Protein AF-A0A920RSK0-F1 (afdb_monomer)

Nearest PDB structures (foldseek):
  2yn3-assembly2_B  TM=6.384E-01  e=1.826E-01  Salmonella enterica subsp. enterica serovar Typhimurium str. LT2
  2yn3-assembly1_C  TM=6.371E-01  e=2.571E-01  Salmonella enterica subsp. enterica serovar Typhimurium str. LT2
  2yn3-assembly1_A  TM=6.378E-01  e=2.882E-01  Salmonella enterica subsp. enterica serovar Typhimurium str. LT2
  2yn3-assembly3_D  TM=6.518E-01  e=4.058E-01  Salmonella enterica subsp. enterica serovar Typhimurium str. LT2
  7wc2-assembly1_E  TM=3.230E-01  e=3.542E+00  Getah virus

Radius of gyration: 28.24 Å; Cα contacts (8 Å, |Δi|>4): 144; chains: 1; bounding box: 63×46×81 Å

Mean predicted aligned error: 19.12 Å

Secondary structure (DSSP, 8-state):
------------SSBPPPEE--TT-EEEEEPTTS--EEEE--TT-EE---B--SSEEEEEEETTEEEEEEEE-SS-TTT------S----S-TT--S------------SHHHHHHHHHHHHHHHHHHHHHHHTTS--

Solvent-accessible surface area (backbone atoms only — not comparable to full-atom values): 8913 Å² total; per-residue (Å²): 135,85,82,82,78,81,80,80,71,82,62,95,68,55,37,48,69,67,41,82,54,65,55,67,38,66,34,40,35,40,38,65,97,50,77,67,45,79,49,68,20,44,88,85,4,48,42,60,82,47,75,40,90,55,69,43,62,35,39,34,20,44,98,84,44,80,77,47,78,46,80,40,62,92,62,58,67,81,83,65,66,71,71,81,64,96,66,87,71,75,92,55,96,66,90,71,77,72,95,64,91,61,82,71,93,69,71,82,71,62,58,65,59,52,52,50,53,54,50,51,52,52,52,53,54,50,51,52,52,57,56,53,61,69,67,75,80,124

pLDDT: mean 70.21, std 19.92, range [33.91, 97.56]

Foldseek 3Di:
DDDPPPDFDFDPDFWFGKDADDAQAKKWKDAVPDDIDIDGHHRRRIDTDHGHPDFAKIFIDGPNHTPDIDGDHPDIVVVVPPPDPVDPPPPDPPVDDDPPPPPPPPDPDCVVVVVVVVVVVVVVVVVVVVVVVVVPPD

Structure (mmCIF, N/CA/C/O backbone):
data_AF-A0A920RSK0-F1
#
_entry.id   AF-A0A920RSK0-F1
#
loop_
_atom_site.group_PDB
_atom_site.id
_atom_site.type_symbol
_atom_site.label_atom_id
_atom_site.label_alt_id
_atom_site.label_comp_id
_atom_site.label_asym_id
_atom_site.label_entity_id
_at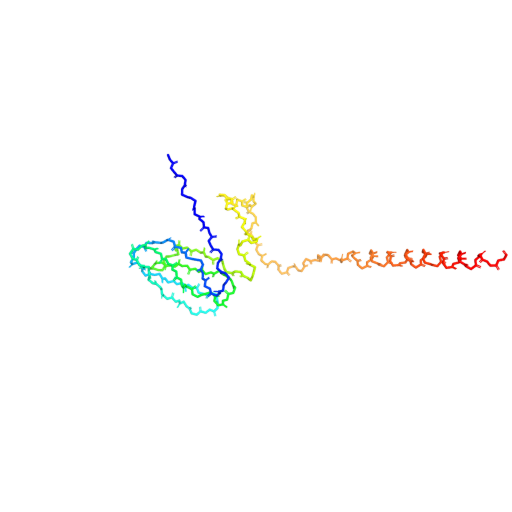om_site.label_seq_id
_atom_site.pdbx_PDB_ins_code
_atom_site.Cartn_x
_atom_site.Cartn_y
_atom_site.Cartn_z
_atom_site.occupancy
_atom_site.B_iso_or_equiv
_atom_site.auth_seq_id
_atom_site.auth_comp_id
_atom_site.auth_asym_id
_atom_site.auth_atom_id
_atom_site.pdbx_PDB_model_num
ATOM 1 N N . MET A 1 1 ? -34.822 3.231 -1.607 1.00 37.34 1 MET A N 1
ATOM 2 C CA . MET A 1 1 ? -33.491 2.682 -1.277 1.00 37.34 1 MET A CA 1
ATOM 3 C C . MET A 1 1 ? -32.468 3.772 -1.549 1.00 37.34 1 MET A C 1
ATOM 5 O O . MET A 1 1 ? -32.304 4.099 -2.717 1.00 37.34 1 MET A O 1
ATOM 9 N N . PRO A 1 2 ? -31.864 4.408 -0.535 1.00 37.25 2 PRO A N 1
ATOM 10 C CA . PRO A 1 2 ? -30.767 5.338 -0.760 1.00 37.25 2 PRO A CA 1
ATOM 11 C C . PRO A 1 2 ? -29.441 4.564 -0.776 1.00 37.25 2 PRO A C 1
ATOM 13 O O . PRO A 1 2 ? -29.174 3.766 0.119 1.00 37.25 2 PRO A O 1
ATOM 16 N N . GLN A 1 3 ? -28.652 4.759 -1.832 1.00 40.44 3 GLN A N 1
ATOM 17 C CA . GLN A 1 3 ? -27.253 4.342 -1.886 1.00 40.44 3 GLN A CA 1
ATOM 18 C C . GLN A 1 3 ? -26.434 5.356 -1.082 1.00 40.44 3 GLN A C 1
ATOM 20 O O . GLN A 1 3 ? -26.342 6.518 -1.478 1.00 40.44 3 GLN A O 1
ATOM 25 N N . ASP A 1 4 ? -25.860 4.922 0.039 1.00 39.25 4 ASP A N 1
ATOM 26 C CA . ASP A 1 4 ? -24.846 5.695 0.753 1.00 39.25 4 ASP A CA 1
ATOM 27 C C . ASP A 1 4 ? -23.541 5.644 -0.044 1.00 39.25 4 ASP A C 1
ATOM 29 O O . ASP A 1 4 ? -22.808 4.653 -0.049 1.00 39.25 4 ASP A O 1
ATOM 33 N N . SER A 1 5 ? -23.261 6.738 -0.746 1.00 39.94 5 SER A N 1
ATOM 34 C CA . SER A 1 5 ? -21.968 7.014 -1.357 1.00 39.94 5 SER A CA 1
ATOM 35 C C . SER A 1 5 ? -20.912 7.170 -0.260 1.00 39.94 5 SER A C 1
ATOM 37 O O . SER A 1 5 ? -20.750 8.254 0.304 1.00 39.94 5 SER A O 1
ATOM 39 N N . GLN A 1 6 ? -20.163 6.107 0.049 1.00 37.06 6 GLN A N 1
ATOM 40 C CA . GLN A 1 6 ? -18.935 6.235 0.834 1.00 37.06 6 GLN A CA 1
ATOM 41 C C . GLN A 1 6 ? -17.872 6.952 -0.003 1.00 37.06 6 GLN A C 1
ATOM 43 O O . GLN A 1 6 ? -17.171 6.367 -0.825 1.00 37.06 6 GLN A O 1
ATOM 48 N N . LYS A 1 7 ? -17.783 8.263 0.207 1.00 33.91 7 LYS A N 1
ATOM 49 C CA . LYS A 1 7 ? -16.735 9.136 -0.312 1.00 33.91 7 LYS A CA 1
ATOM 50 C C . LYS A 1 7 ? -15.415 8.784 0.389 1.00 33.91 7 LYS A C 1
ATOM 52 O O . LYS A 1 7 ? -15.228 9.108 1.557 1.00 33.91 7 LYS A O 1
ATOM 57 N N . SER A 1 8 ? -14.514 8.098 -0.310 1.00 39.62 8 SER A N 1
ATOM 58 C CA . SER A 1 8 ? -13.160 7.811 0.171 1.00 39.62 8 SER A CA 1
ATOM 59 C C . SER A 1 8 ? -12.294 9.070 0.061 1.00 39.62 8 SER A C 1
ATOM 61 O O . SER A 1 8 ? -11.890 9.456 -1.036 1.00 39.62 8 SER A O 1
ATOM 63 N N . GLU A 1 9 ? -12.027 9.735 1.185 1.00 49.41 9 GLU A N 1
ATOM 64 C CA . GLU A 1 9 ? -11.118 10.883 1.243 1.00 49.41 9 GLU A CA 1
ATOM 65 C C . GLU A 1 9 ? -9.673 10.384 1.391 1.00 49.41 9 GLU A C 1
ATOM 67 O O . GLU A 1 9 ? -9.259 9.893 2.443 1.00 49.41 9 GLU A O 1
ATOM 72 N N . ALA A 1 10 ? -8.906 10.478 0.304 1.00 44.25 10 ALA A N 1
ATOM 73 C CA . ALA A 1 10 ? -7.479 10.195 0.293 1.00 44.25 10 ALA A CA 1
ATOM 74 C C . ALA A 1 10 ? -6.733 11.289 1.073 1.00 44.25 10 ALA A C 1
ATOM 76 O O . ALA A 1 10 ? -6.687 12.449 0.664 1.00 44.25 10 ALA A O 1
ATOM 77 N N . SER A 1 11 ? -6.173 10.929 2.230 1.00 43.91 11 SER A N 1
ATOM 78 C CA . SER A 1 11 ? -5.350 11.837 3.029 1.00 43.91 11 SER A CA 1
ATOM 79 C C . SER A 1 11 ? -3.877 11.631 2.699 1.00 43.91 11 SER A C 1
ATOM 81 O O . SER A 1 11 ? -3.221 10.709 3.184 1.00 43.91 11 SER A O 1
ATOM 83 N N . GLN A 1 12 ? -3.335 12.539 1.892 1.00 46.28 12 GLN A N 1
ATOM 84 C CA . GLN A 1 12 ? -1.900 12.727 1.753 1.00 46.28 12 GLN A CA 1
ATOM 85 C C . GLN A 1 12 ? -1.359 13.271 3.084 1.00 46.28 12 GLN A C 1
ATOM 87 O O . GLN A 1 12 ? -1.446 14.470 3.317 1.00 46.28 12 GLN A O 1
ATOM 92 N N . THR A 1 13 ? -0.868 12.398 3.977 1.00 52.50 13 THR A N 1
ATOM 93 C CA . THR A 1 13 ? 0.269 12.590 4.919 1.00 52.50 13 THR A CA 1
A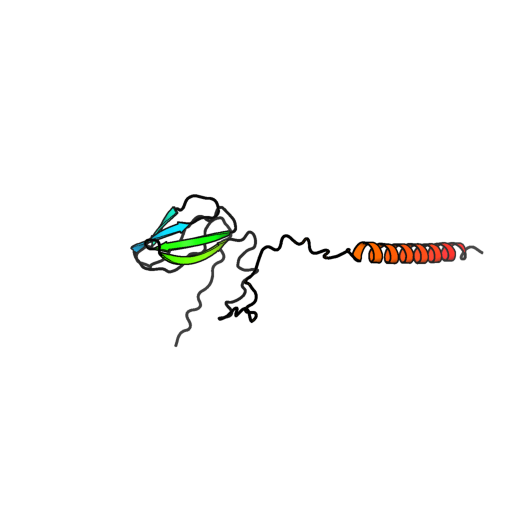TOM 94 C C . THR A 1 13 ? 0.157 11.673 6.145 1.00 52.50 13 THR A C 1
ATOM 96 O O . THR A 1 13 ? -0.625 11.918 7.051 1.00 52.50 13 THR A O 1
ATOM 99 N N . ARG A 1 14 ? 1.015 10.645 6.224 1.00 65.44 14 ARG A N 1
ATOM 100 C CA . ARG A 1 14 ? 1.400 9.911 7.455 1.00 65.44 14 ARG A CA 1
ATOM 101 C C . ARG A 1 14 ? 0.280 9.398 8.379 1.00 65.44 14 ARG A C 1
ATOM 103 O O . ARG A 1 14 ? 0.588 9.057 9.519 1.00 65.44 14 ARG A O 1
ATOM 110 N N . VAL A 1 15 ? -0.973 9.309 7.945 1.00 76.62 15 VAL A N 1
ATOM 111 C CA . VAL A 1 15 ? -2.108 8.843 8.756 1.00 76.62 15 VAL A CA 1
ATOM 112 C C . VAL A 1 15 ? -2.997 7.954 7.886 1.00 76.62 15 VAL A C 1
ATOM 114 O O . VAL A 1 15 ? -3.213 8.260 6.716 1.00 76.62 15 VAL A O 1
ATOM 117 N N . LEU A 1 16 ? -3.473 6.831 8.429 1.00 79.88 16 LEU A N 1
ATOM 118 C CA . LEU A 1 16 ? -4.388 5.932 7.724 1.00 79.88 16 LEU A CA 1
ATOM 119 C C . LEU A 1 16 ? -5.755 6.592 7.519 1.00 79.88 16 LEU A C 1
ATOM 121 O O . LEU A 1 16 ? -6.215 7.368 8.360 1.00 79.88 16 LEU A O 1
ATOM 125 N N . ALA A 1 17 ? -6.419 6.229 6.420 1.00 77.88 17 ALA A N 1
ATOM 126 C CA . ALA A 1 17 ? -7.783 6.663 6.150 1.00 77.88 17 ALA A CA 1
ATOM 127 C C . ALA A 1 17 ? -8.716 6.264 7.313 1.00 77.88 17 ALA A C 1
ATOM 129 O O . ALA A 1 17 ? -8.634 5.123 7.788 1.00 77.88 17 ALA A O 1
ATOM 130 N N . PRO A 1 18 ? -9.596 7.173 7.773 1.00 81.62 18 PRO A N 1
ATOM 131 C CA . PRO A 1 18 ? -10.576 6.856 8.800 1.00 81.62 18 PRO A CA 1
ATOM 132 C C . PRO A 1 18 ? -11.452 5.671 8.392 1.00 81.62 18 PRO A C 1
ATOM 134 O O . PRO A 1 18 ? -11.876 5.571 7.239 1.00 81.62 18 PRO A O 1
ATOM 137 N N . ARG A 1 19 ? -11.753 4.780 9.338 1.00 80.88 19 ARG A N 1
ATOM 138 C CA . ARG A 1 19 ? -12.575 3.592 9.084 1.00 80.88 19 ARG A CA 1
ATOM 139 C C . ARG A 1 19 ? -13.589 3.370 10.195 1.00 80.88 19 ARG A C 1
ATOM 141 O O . ARG A 1 19 ? -13.265 3.517 11.368 1.00 80.88 19 ARG A O 1
ATOM 148 N N . LEU A 1 20 ? -14.805 2.991 9.812 1.00 86.69 20 LEU A N 1
ATOM 149 C CA . LEU A 1 20 ? -15.843 2.574 10.751 1.00 86.69 20 LEU A CA 1
ATOM 150 C C . LEU A 1 20 ? -15.562 1.147 11.244 1.00 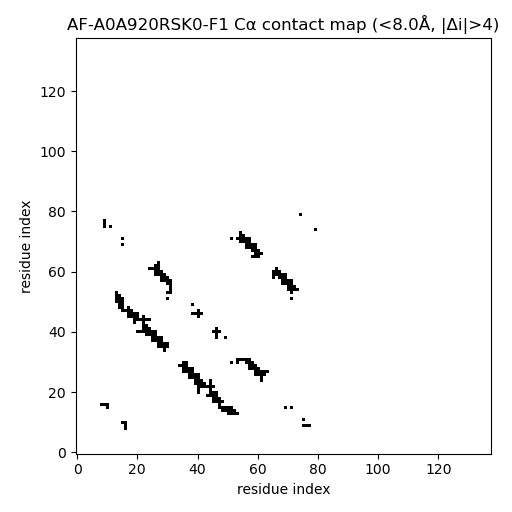86.69 20 LEU A C 1
ATOM 152 O O . LEU A 1 20 ? -15.332 0.243 10.439 1.00 86.69 20 LEU A O 1
ATOM 156 N N . LEU A 1 21 ? -15.570 0.980 12.560 1.00 87.00 21 LEU A N 1
ATOM 157 C CA . LEU A 1 21 ? -15.440 -0.262 13.318 1.00 87.00 21 LEU A CA 1
ATOM 158 C C . LEU A 1 21 ? -16.443 -0.228 14.491 1.00 87.00 21 LEU A C 1
ATOM 160 O O . LEU A 1 21 ? -17.278 0.680 14.578 1.00 87.00 21 LEU A O 1
ATOM 164 N N . ASP A 1 22 ? -16.374 -1.198 15.402 1.00 86.62 22 ASP A N 1
ATOM 165 C CA . ASP A 1 22 ? -17.243 -1.223 16.576 1.00 86.62 22 ASP A CA 1
ATOM 166 C C . ASP A 1 22 ? -16.968 -0.045 17.512 1.00 86.62 22 ASP A C 1
ATOM 168 O O . ASP A 1 22 ? -15.871 0.521 17.582 1.00 86.62 22 ASP A O 1
ATOM 172 N N . ARG A 1 23 ? -18.026 0.385 18.197 1.00 87.75 23 ARG A N 1
ATOM 173 C CA . ARG A 1 23 ? -18.054 1.616 18.995 1.00 87.75 23 ARG A CA 1
ATOM 174 C C . ARG A 1 23 ? -17.431 1.391 20.362 1.00 87.75 23 ARG A C 1
ATOM 176 O O . ARG A 1 23 ? -17.723 0.397 21.016 1.00 87.75 23 ARG A O 1
ATOM 183 N N . ASN A 1 24 ? -16.688 2.386 20.851 1.00 85.56 24 ASN A N 1
ATOM 184 C CA . ASN A 1 24 ? -16.036 2.363 22.168 1.00 85.56 24 ASN A CA 1
ATOM 185 C C . ASN A 1 24 ? -15.054 1.196 22.380 1.00 85.56 24 ASN A C 1
ATOM 187 O O . ASN A 1 24 ? -14.689 0.914 23.531 1.00 85.56 24 ASN A O 1
ATOM 191 N N . THR A 1 25 ? -14.594 0.583 21.291 1.00 86.75 25 THR A N 1
ATOM 192 C CA . THR A 1 25 ? -13.749 -0.609 21.267 1.00 86.75 25 THR A CA 1
ATOM 193 C C . THR A 1 25 ? -12.278 -0.235 21.136 1.00 86.75 25 THR A C 1
ATOM 195 O O . THR A 1 25 ? -11.908 0.752 20.494 1.00 86.75 25 THR A O 1
ATOM 198 N N . THR A 1 26 ? -11.425 -1.028 21.783 1.00 89.56 26 THR A N 1
ATOM 199 C CA . THR A 1 26 ? -9.974 -0.873 21.718 1.00 89.56 26 THR A CA 1
ATOM 200 C C . THR A 1 26 ? -9.405 -1.776 20.632 1.00 89.56 26 THR A C 1
ATOM 202 O O . THR A 1 26 ? -9.540 -2.992 20.690 1.00 89.56 26 THR A O 1
ATOM 205 N N . TYR A 1 27 ? -8.710 -1.173 19.675 1.00 90.06 27 TYR A N 1
ATOM 206 C CA . TYR A 1 27 ? -8.047 -1.856 18.580 1.00 90.06 27 TYR A CA 1
ATOM 207 C C . TYR A 1 27 ? -6.537 -1.750 18.691 1.00 90.06 27 TYR A C 1
ATOM 209 O O . TYR A 1 27 ? -5.965 -0.745 19.108 1.00 90.06 27 TYR A O 1
ATOM 217 N N . THR A 1 28 ? -5.890 -2.810 18.251 1.00 91.12 28 THR A N 1
ATOM 218 C CA . THR A 1 28 ? -4.452 -2.992 18.232 1.00 91.12 28 THR A CA 1
ATOM 219 C C . THR A 1 28 ? -3.996 -2.939 16.778 1.00 91.12 28 THR A C 1
ATOM 221 O O . THR A 1 28 ? -4.430 -3.743 15.959 1.00 91.12 28 THR A O 1
ATOM 224 N N . VAL A 1 29 ? -3.148 -1.972 16.435 1.00 88.75 29 VAL A N 1
ATOM 225 C CA . VAL A 1 29 ? -2.675 -1.732 15.069 1.00 88.75 29 VAL A CA 1
ATOM 226 C C . VAL A 1 29 ? -1.205 -2.110 14.948 1.00 88.75 29 VAL A C 1
ATOM 228 O O . VAL A 1 29 ? -0.320 -1.425 15.470 1.00 88.75 29 VAL A O 1
ATOM 231 N N . ALA A 1 30 ? -0.930 -3.192 14.224 1.00 88.56 30 ALA A N 1
ATOM 232 C CA . ALA A 1 30 ? 0.425 -3.606 13.896 1.00 88.56 30 ALA A CA 1
ATOM 233 C C . ALA A 1 30 ? 0.952 -2.771 12.725 1.00 88.56 30 ALA A C 1
ATOM 235 O O . ALA A 1 30 ? 0.360 -2.746 11.642 1.00 88.56 30 ALA A O 1
ATOM 236 N N . THR A 1 31 ? 2.075 -2.092 12.959 1.00 85.00 31 THR A N 1
ATOM 237 C CA . THR A 1 31 ? 2.742 -1.240 11.971 1.00 85.00 31 THR A CA 1
ATOM 238 C C . THR A 1 31 ? 3.940 -1.980 11.362 1.00 85.00 31 THR A C 1
ATOM 240 O O . THR A 1 31 ? 4.715 -2.578 12.112 1.00 85.00 31 THR A O 1
ATOM 243 N N . PRO A 1 32 ? 4.163 -1.935 10.033 1.00 77.12 32 PRO A N 1
ATOM 244 C CA . PRO A 1 32 ? 5.311 -2.589 9.404 1.00 77.12 32 PRO A CA 1
ATOM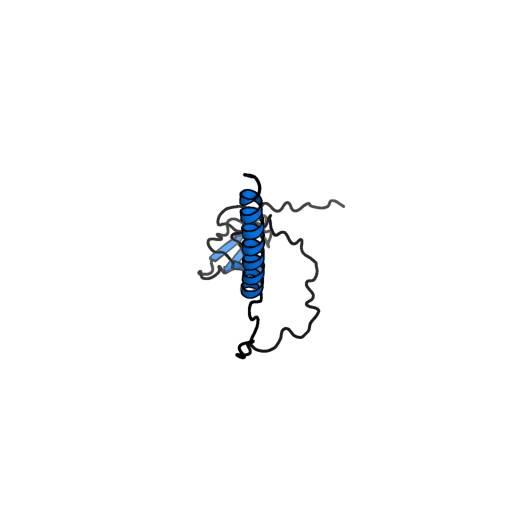 245 C C . PRO A 1 32 ? 6.650 -2.156 10.014 1.00 77.12 32 PRO A C 1
ATOM 247 O O . PRO A 1 32 ? 7.022 -0.987 9.937 1.00 77.12 32 PRO A O 1
ATOM 250 N N . GLY A 1 33 ? 7.389 -3.093 10.613 1.00 77.38 33 GLY A N 1
ATOM 251 C CA . GLY A 1 33 ? 8.718 -2.827 11.180 1.00 77.38 33 GLY A CA 1
ATOM 252 C C . GLY A 1 33 ? 8.731 -1.872 12.381 1.00 77.38 33 GLY A C 1
ATOM 253 O O . GLY A 1 33 ? 9.784 -1.318 12.698 1.00 77.38 33 GLY A O 1
ATOM 254 N N . LEU A 1 34 ? 7.584 -1.646 13.030 1.00 81.19 34 LEU A N 1
ATOM 255 C CA . LEU A 1 34 ? 7.465 -0.859 14.256 1.00 81.19 34 LEU A CA 1
ATOM 256 C C . LEU A 1 34 ? 6.622 -1.609 15.295 1.00 81.19 34 LEU A C 1
ATOM 258 O O . LEU A 1 34 ? 5.859 -2.511 14.941 1.00 81.19 34 LEU A O 1
ATOM 262 N N . PRO A 1 35 ? 6.736 -1.236 16.581 1.00 85.56 35 PRO A N 1
ATOM 263 C CA . PRO A 1 35 ? 5.858 -1.754 17.612 1.00 85.56 35 PRO A CA 1
ATOM 264 C C . PRO A 1 35 ? 4.386 -1.517 17.281 1.00 85.56 35 PRO A C 1
ATOM 266 O O . PRO A 1 35 ? 4.002 -0.553 16.613 1.00 85.56 35 PRO A O 1
ATOM 269 N N . THR A 1 36 ? 3.565 -2.424 17.783 1.00 86.94 36 THR A N 1
ATOM 270 C CA . THR A 1 36 ? 2.115 -2.334 17.671 1.00 86.94 36 THR A CA 1
ATOM 271 C C . THR A 1 36 ? 1.602 -1.209 18.571 1.00 86.94 36 THR A C 1
ATOM 273 O O . THR A 1 36 ? 2.130 -1.003 19.663 1.00 86.94 36 THR A O 1
ATOM 276 N N . GLN A 1 37 ? 0.597 -0.469 18.108 1.00 87.62 37 GLN A N 1
ATOM 277 C CA . GLN A 1 37 ? 0.017 0.665 18.829 1.00 87.62 37 GLN A CA 1
ATOM 278 C C . GLN A 1 37 ? -1.476 0.454 19.054 1.00 87.62 37 GLN A C 1
ATOM 280 O O . GLN A 1 37 ? -2.153 -0.132 18.214 1.00 87.62 37 GLN A O 1
ATOM 285 N N . THR A 1 38 ? -1.990 0.961 20.167 1.00 89.81 38 THR A N 1
ATOM 286 C CA . THR A 1 38 ? -3.384 0.762 20.566 1.00 89.81 38 THR A CA 1
ATOM 287 C C . THR A 1 38 ? -4.182 2.045 20.378 1.00 89.81 38 THR A C 1
ATOM 289 O O . THR A 1 38 ? -3.750 3.116 20.797 1.00 89.81 38 THR A O 1
ATOM 292 N N . PHE A 1 39 ? -5.361 1.929 19.775 1.00 87.44 39 PHE A N 1
ATOM 293 C CA . PHE A 1 39 ? -6.281 3.029 19.503 1.00 87.44 39 PHE A CA 1
ATOM 294 C C . PHE A 1 39 ? -7.682 2.655 19.962 1.00 87.44 39 PHE A C 1
ATOM 296 O O . PHE A 1 39 ? -8.058 1.488 19.922 1.00 87.44 39 PHE A O 1
ATOM 303 N N . ARG A 1 40 ? -8.473 3.641 20.378 1.00 88.31 40 ARG A N 1
ATOM 304 C CA . ARG A 1 40 ? -9.856 3.420 20.795 1.00 88.31 40 ARG A CA 1
ATOM 305 C C . ARG A 1 40 ? -10.799 4.190 19.887 1.00 88.31 40 ARG A C 1
ATOM 307 O O . ARG A 1 40 ? -10.567 5.371 19.639 1.00 88.31 40 ARG A O 1
ATOM 314 N N . THR A 1 41 ? -11.846 3.530 19.411 1.00 87.00 41 THR A N 1
ATOM 315 C CA . THR A 1 41 ? -12.924 4.195 18.676 1.00 87.00 41 THR A CA 1
ATOM 316 C C . TH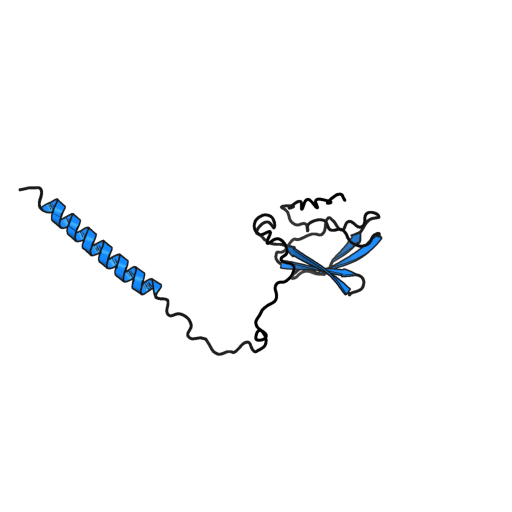R A 1 41 ? -13.831 4.960 19.630 1.00 87.00 41 THR A C 1
ATOM 318 O O . THR A 1 41 ? -14.052 4.551 20.772 1.00 87.00 41 THR A O 1
ATOM 321 N N . GLY A 1 42 ? -14.365 6.086 19.163 1.00 83.62 42 GLY A N 1
ATOM 322 C CA . GLY A 1 42 ? -15.378 6.843 19.891 1.00 83.62 42 GLY A CA 1
ATOM 323 C C . GLY A 1 42 ? -16.783 6.224 19.793 1.00 83.62 42 GLY A C 1
ATOM 324 O O . GLY A 1 42 ? -16.960 5.121 19.257 1.00 83.62 42 GLY A O 1
ATOM 325 N N . PRO A 1 43 ? -17.814 6.929 20.291 1.00 82.81 43 PRO A N 1
ATOM 326 C CA . PRO A 1 43 ? -19.210 6.481 20.248 1.00 82.81 43 PRO A CA 1
ATOM 327 C C . PRO A 1 43 ? -19.786 6.357 18.824 1.00 82.81 43 PRO A C 1
ATOM 329 O O . PRO A 1 43 ? -20.777 5.656 18.612 1.00 82.81 43 PRO A O 1
ATOM 332 N N . GLU A 1 44 ? -19.162 7.004 17.846 1.00 83.81 44 GLU A N 1
ATOM 333 C CA . GLU A 1 44 ? -19.434 6.899 16.411 1.00 83.81 44 GLU A CA 1
ATOM 334 C C . GLU A 1 44 ? -18.775 5.682 15.740 1.00 83.81 44 GLU A C 1
ATOM 336 O O . GLU A 1 44 ? -19.099 5.377 14.595 1.00 83.81 44 GLU A O 1
ATOM 341 N N . GLY A 1 45 ? -17.879 4.968 16.435 1.00 84.75 45 GLY A N 1
ATOM 342 C CA . GLY A 1 45 ? -17.182 3.796 15.887 1.00 84.75 45 GLY A CA 1
ATOM 343 C C . GLY A 1 45 ? -16.099 4.149 14.868 1.00 84.75 45 GLY A C 1
ATOM 344 O O . GLY A 1 45 ? -15.611 3.282 14.153 1.00 84.75 45 GLY A O 1
ATOM 345 N N . LEU A 1 46 ? -15.706 5.420 14.773 1.00 86.44 46 LEU A N 1
ATOM 346 C CA . LEU A 1 46 ? -14.706 5.862 13.811 1.00 86.44 46 LEU A CA 1
ATOM 347 C C . LEU A 1 46 ? -13.294 5.673 14.375 1.00 86.44 46 LEU A C 1
ATOM 349 O O . LEU A 1 46 ? -12.912 6.299 15.363 1.00 86.44 46 LEU A O 1
ATOM 353 N N . LEU A 1 47 ? -12.499 4.833 13.717 1.00 85.00 47 LEU A N 1
ATOM 354 C CA . LEU A 1 47 ? -11.065 4.725 13.947 1.00 85.00 47 LEU A CA 1
ATOM 355 C C . LEU A 1 47 ? -10.355 5.703 13.010 1.00 85.00 47 LEU A C 1
ATOM 357 O O . LEU A 1 47 ? -10.314 5.493 11.799 1.00 85.00 47 LEU A O 1
ATOM 361 N N . SER A 1 48 ? -9.813 6.782 13.568 1.00 84.44 48 SER A N 1
ATOM 362 C CA . SER A 1 48 ? -9.124 7.843 12.825 1.00 84.44 48 SER A CA 1
ATOM 363 C C . SER A 1 48 ? -7.807 8.221 13.506 1.00 84.44 48 SER A C 1
ATOM 365 O O . SER A 1 48 ? -7.566 7.845 14.653 1.00 84.44 48 SER A O 1
ATOM 367 N N . GLY A 1 49 ? -6.929 8.939 12.802 1.00 81.31 49 GLY A N 1
ATOM 368 C CA . GLY A 1 49 ? -5.690 9.455 13.398 1.00 81.31 49 GLY A CA 1
ATOM 369 C C . GLY A 1 49 ? -4.585 8.413 13.604 1.00 81.31 49 GLY A C 1
ATOM 370 O O . GLY A 1 49 ? -3.590 8.710 14.259 1.00 81.31 49 GLY A O 1
ATOM 371 N N . VAL A 1 50 ? -4.725 7.207 13.044 1.00 84.75 50 VAL A N 1
ATOM 372 C CA . VAL A 1 50 ? -3.718 6.142 13.156 1.00 84.75 50 VAL A CA 1
ATOM 373 C C . VAL A 1 50 ? -2.480 6.503 12.325 1.00 84.75 50 VAL A C 1
ATOM 375 O O . VAL A 1 50 ? -2.592 6.583 11.100 1.00 84.75 50 VAL A O 1
ATOM 378 N N . PRO A 1 51 ? -1.290 6.696 12.927 1.00 82.88 51 PRO A N 1
ATOM 379 C CA . PRO A 1 51 ? -0.100 7.090 12.187 1.00 82.88 51 PRO A CA 1
ATOM 380 C C . PRO A 1 51 ? 0.376 5.994 11.226 1.00 82.88 51 PRO A C 1
ATOM 382 O O . PRO A 1 51 ? 0.591 4.847 11.616 1.00 82.88 51 PRO A O 1
ATOM 385 N N . ALA A 1 52 ? 0.641 6.388 9.985 1.00 80.88 52 ALA A N 1
ATOM 386 C CA . ALA A 1 52 ? 1.219 5.586 8.917 1.00 80.88 52 ALA A CA 1
ATOM 387 C C . ALA A 1 52 ? 2.618 6.105 8.506 1.00 80.88 52 ALA A C 1
ATOM 389 O O . ALA A 1 52 ? 2.786 6.652 7.414 1.00 80.88 52 ALA A O 1
ATOM 390 N N . PRO A 1 53 ? 3.647 6.008 9.376 1.00 77.62 53 PRO A N 1
ATOM 391 C CA . PRO A 1 53 ? 4.984 6.531 9.079 1.00 77.62 53 PRO A CA 1
ATOM 392 C C . PRO A 1 53 ? 5.772 5.688 8.064 1.00 77.62 53 PRO A C 1
ATOM 394 O O . PRO A 1 53 ? 6.827 6.127 7.608 1.00 77.62 53 PRO A O 1
ATOM 397 N N . ARG A 1 54 ? 5.314 4.470 7.747 1.00 75.81 54 ARG A N 1
ATOM 398 C CA . ARG A 1 54 ? 5.990 3.532 6.846 1.00 75.81 54 ARG A CA 1
ATOM 399 C C . ARG A 1 54 ? 5.017 3.017 5.796 1.00 75.81 54 ARG A C 1
ATOM 401 O O . ARG A 1 54 ? 3.827 2.871 6.040 1.00 75.81 54 ARG A O 1
ATOM 408 N N . VAL A 1 55 ? 5.563 2.710 4.632 1.00 78.44 55 VAL A N 1
ATOM 409 C CA . VAL A 1 55 ? 4.839 2.044 3.550 1.00 78.44 55 VAL A CA 1
ATOM 410 C C . VAL A 1 55 ? 4.697 0.565 3.897 1.00 78.44 55 VAL A C 1
ATOM 412 O O . VAL A 1 55 ? 5.642 -0.044 4.401 1.00 78.44 55 VAL A O 1
ATOM 415 N N . GLY A 1 56 ? 3.530 -0.011 3.630 1.00 77.69 56 GLY A N 1
ATOM 416 C CA . GLY A 1 56 ? 3.258 -1.428 3.842 1.00 77.69 56 GLY A CA 1
ATOM 417 C C . GLY A 1 56 ? 1.855 -1.701 4.370 1.00 77.69 56 GLY A C 1
ATOM 418 O O . GLY A 1 56 ? 0.957 -0.866 4.286 1.00 77.69 56 GLY A O 1
ATOM 419 N N . ILE A 1 57 ? 1.670 -2.908 4.901 1.00 82.25 57 ILE A N 1
ATOM 420 C CA . ILE A 1 57 ? 0.375 -3.401 5.367 1.00 82.25 57 ILE A CA 1
ATOM 421 C C . ILE A 1 57 ? 0.226 -3.195 6.874 1.00 82.25 57 ILE A C 1
ATOM 423 O O . ILE A 1 57 ? 0.976 -3.759 7.667 1.00 82.25 57 ILE A O 1
ATOM 427 N N . TYR A 1 58 ? -0.795 -2.440 7.254 1.00 86.38 58 TYR A N 1
ATOM 428 C CA . TYR A 1 58 ? -1.232 -2.232 8.624 1.00 86.38 58 TYR A CA 1
ATOM 429 C C . TYR A 1 58 ? -2.330 -3.234 8.958 1.00 86.38 58 TYR A C 1
ATOM 431 O O . TYR A 1 58 ? -3.298 -3.388 8.207 1.00 86.38 58 TYR A O 1
ATOM 439 N N . ARG A 1 59 ? -2.178 -3.925 10.085 1.00 88.38 59 ARG A N 1
ATOM 440 C CA . ARG A 1 59 ? -3.140 -4.927 10.551 1.00 88.38 59 ARG A CA 1
ATOM 441 C C . ARG A 1 59 ? -3.844 -4.408 11.790 1.00 88.38 59 ARG A C 1
ATOM 443 O O . ARG A 1 59 ? -3.171 -4.026 12.739 1.00 88.38 59 ARG A O 1
ATOM 450 N N . ILE A 1 60 ? -5.167 -4.386 11.762 1.00 88.00 60 ILE A N 1
ATOM 451 C CA . ILE A 1 60 ? -6.011 -3.922 12.857 1.00 88.00 60 ILE A CA 1
ATOM 452 C C . ILE A 1 60 ? -6.636 -5.155 13.495 1.00 88.00 60 ILE A C 1
ATOM 454 O O . ILE A 1 60 ? -7.261 -5.962 12.804 1.00 88.00 60 ILE A O 1
ATOM 458 N N . SER A 1 61 ? -6.468 -5.284 14.803 1.00 88.31 61 SER A N 1
ATOM 459 C CA . SER A 1 61 ? -6.956 -6.413 15.579 1.00 88.31 61 SER A CA 1
ATOM 460 C C . SER A 1 61 ? -7.755 -5.965 16.793 1.00 88.31 61 SER A C 1
ATOM 462 O O . SER A 1 61 ? -7.412 -4.976 17.435 1.00 88.31 61 SER A O 1
ATOM 464 N N . GLU A 1 62 ? -8.785 -6.724 17.129 1.00 89.50 62 GLU A N 1
ATOM 465 C CA . GLU A 1 62 ? -9.554 -6.635 18.371 1.00 89.50 62 GLU A CA 1
ATOM 466 C C . GLU A 1 62 ? -9.299 -7.916 19.159 1.00 89.50 62 GLU A C 1
ATOM 468 O O . GLU A 1 62 ? -9.412 -9.004 18.599 1.00 89.50 62 GLU A O 1
ATOM 473 N N . ASP A 1 63 ? -8.875 -7.803 20.418 1.00 85.19 63 ASP A N 1
ATOM 474 C CA . ASP A 1 63 ? -8.607 -8.955 21.295 1.00 85.19 63 ASP A CA 1
ATOM 475 C C . ASP A 1 63 ? -7.744 -10.066 20.653 1.00 85.19 63 ASP A C 1
ATOM 477 O O . ASP A 1 63 ? -7.897 -11.258 20.910 1.00 85.19 63 ASP A O 1
ATOM 481 N N . GLY A 1 64 ? -6.803 -9.664 19.791 1.00 77.62 64 GLY A N 1
ATOM 482 C CA . GLY A 1 64 ? -5.899 -10.564 19.066 1.00 77.62 64 GLY A CA 1
ATOM 483 C C . GLY A 1 64 ? -6.452 -11.134 17.753 1.00 77.62 64 GLY A C 1
ATOM 484 O O . GLY A 1 64 ? -5.685 -11.714 16.986 1.00 77.62 64 GLY A O 1
ATOM 485 N N . SER A 1 65 ? -7.732 -10.922 17.442 1.00 80.19 65 SER A N 1
ATOM 486 C CA . SER A 1 65 ? -8.346 -11.285 16.162 1.00 80.19 65 SER A CA 1
ATOM 487 C C . SER A 1 65 ? -8.194 -10.158 15.142 1.00 80.19 65 SER A C 1
ATOM 489 O O . SER A 1 65 ? -8.485 -9.006 15.442 1.00 80.19 65 SER A O 1
ATOM 491 N N . GLU A 1 66 ? -7.712 -10.451 13.932 1.00 82.56 66 GLU A N 1
ATOM 492 C CA . GLU A 1 66 ? -7.616 -9.465 12.843 1.00 82.56 66 GLU A CA 1
ATOM 493 C C . GLU A 1 66 ? -9.015 -9.095 12.335 1.00 82.56 66 GLU A C 1
ATOM 495 O O . GLU A 1 66 ? -9.716 -9.928 11.769 1.00 82.56 66 GLU A O 1
ATOM 500 N N . VAL A 1 67 ? -9.397 -7.829 12.512 1.00 86.75 67 VAL A N 1
ATOM 501 C CA . VAL A 1 67 ? -10.692 -7.283 12.073 1.00 86.75 67 VAL A CA 1
ATOM 502 C C . VAL A 1 67 ? -10.581 -6.515 10.757 1.00 86.75 67 VAL A C 1
ATOM 504 O O . VAL A 1 67 ? -11.561 -6.370 10.027 1.00 86.75 67 VAL A O 1
ATOM 507 N N . ALA A 1 68 ? -9.391 -6.001 10.431 1.00 82.31 68 ALA A N 1
ATOM 508 C CA . ALA A 1 68 ? -9.156 -5.289 9.182 1.00 82.31 68 ALA A CA 1
ATOM 509 C C . ALA A 1 68 ? -7.673 -5.244 8.792 1.00 82.31 68 ALA A C 1
ATOM 511 O O . ALA A 1 68 ? -6.767 -5.319 9.624 1.00 82.31 68 ALA A O 1
ATOM 512 N N . ARG A 1 69 ? -7.439 -5.036 7.495 1.00 83.00 69 ARG A N 1
ATOM 513 C CA . ARG A 1 69 ? -6.119 -4.859 6.889 1.00 83.00 69 ARG A CA 1
ATOM 514 C C . ARG A 1 69 ? -6.136 -3.649 5.963 1.00 83.00 69 ARG A C 1
ATOM 516 O O . ARG A 1 69 ? -7.057 -3.512 5.163 1.00 83.00 69 ARG A O 1
ATOM 523 N N . VAL A 1 70 ? -5.130 -2.782 6.071 1.00 81.81 70 VAL A N 1
ATOM 524 C CA . VAL A 1 70 ? -5.046 -1.522 5.315 1.00 81.81 70 VAL A CA 1
ATOM 525 C C . VAL A 1 70 ? -3.651 -1.367 4.714 1.00 81.81 70 VAL A C 1
ATOM 527 O O . VAL A 1 70 ? -2.655 -1.544 5.408 1.00 81.81 70 VAL A O 1
ATOM 530 N N . GLY A 1 71 ? -3.565 -1.044 3.424 1.00 78.94 71 GLY A N 1
ATOM 531 C CA . GLY A 1 71 ? -2.300 -0.711 2.768 1.00 78.94 71 GLY A CA 1
ATOM 532 C C . GLY A 1 71 ? -2.003 0.785 2.851 1.00 78.94 71 GLY A C 1
ATOM 533 O O . GLY A 1 71 ? -2.880 1.597 2.575 1.00 78.94 71 GLY A O 1
ATOM 534 N N . ALA A 1 72 ? -0.770 1.145 3.202 1.00 76.94 72 ALA A N 1
ATOM 535 C CA . ALA A 1 72 ? -0.244 2.500 3.056 1.00 76.94 72 ALA A CA 1
ATOM 536 C C . ALA A 1 72 ? 0.868 2.492 1.996 1.00 76.94 72 ALA A C 1
ATOM 538 O O . ALA A 1 72 ? 1.869 1.794 2.165 1.00 76.94 72 ALA A O 1
ATOM 539 N N . GLY A 1 73 ? 0.682 3.229 0.898 1.00 65.06 73 GLY A N 1
ATOM 540 C CA . GLY A 1 73 ? 1.608 3.337 -0.238 1.00 65.06 73 GLY A CA 1
ATOM 541 C C . GLY A 1 73 ? 2.283 4.711 -0.334 1.00 65.06 73 GLY A C 1
ATOM 542 O O . GLY A 1 73 ? 1.783 5.682 0.224 1.00 65.06 73 GLY A O 1
ATOM 543 N N . VAL A 1 74 ? 3.422 4.799 -1.043 1.00 57.62 74 VAL A N 1
ATOM 544 C CA . VAL A 1 74 ? 3.995 6.097 -1.486 1.00 57.62 74 VAL A CA 1
ATOM 545 C C . VAL A 1 74 ? 3.124 6.717 -2.577 1.00 57.62 74 VAL A C 1
ATOM 547 O O . VAL A 1 74 ? 3.005 7.937 -2.649 1.00 57.62 74 VAL A O 1
ATOM 550 N N . LEU A 1 75 ? 2.523 5.864 -3.410 1.00 52.19 75 LEU A N 1
ATOM 551 C CA . LEU A 1 75 ? 1.505 6.258 -4.366 1.00 52.19 75 LEU A CA 1
ATOM 552 C C . LEU A 1 75 ? 0.156 6.323 -3.658 1.00 52.19 75 LEU A C 1
ATOM 554 O O . LEU A 1 75 ? -0.219 5.418 -2.909 1.00 52.19 75 LEU A O 1
ATOM 558 N N . ASP A 1 76 ? -0.528 7.430 -3.904 1.00 47.84 76 ASP A N 1
ATOM 559 C CA . ASP A 1 76 ? -1.872 7.719 -3.447 1.00 47.84 76 ASP A CA 1
ATOM 560 C C . ASP A 1 76 ? -2.838 6.568 -3.783 1.00 47.84 76 ASP A C 1
ATOM 562 O O . ASP A 1 76 ? -2.833 6.027 -4.891 1.00 47.84 76 ASP A O 1
ATOM 566 N N . ALA A 1 77 ? -3.705 6.203 -2.835 1.00 51.12 77 ALA A N 1
ATOM 567 C CA . ALA A 1 77 ? -4.752 5.206 -3.069 1.00 51.12 77 ALA A CA 1
ATOM 568 C C . ALA A 1 77 ? -5.770 5.676 -4.133 1.00 51.12 77 ALA A C 1
ATOM 570 O O . ALA A 1 77 ? -6.523 4.858 -4.659 1.00 51.12 77 ALA A O 1
ATOM 571 N N . GLY A 1 78 ? -5.768 6.971 -4.479 1.00 50.38 78 GLY A N 1
ATOM 572 C CA . GLY A 1 78 ? -6.523 7.547 -5.590 1.00 50.38 78 GLY A CA 1
ATOM 573 C C . GLY A 1 78 ? -6.005 7.185 -6.988 1.00 50.38 78 GLY A C 1
ATOM 574 O O . GLY A 1 78 ? -6.805 7.169 -7.920 1.00 50.38 78 GLY A O 1
ATOM 575 N N . GLU A 1 79 ? -4.728 6.819 -7.160 1.00 39.84 79 GLU A N 1
ATOM 576 C CA . GLU A 1 79 ? -4.189 6.396 -8.471 1.00 39.84 79 GLU A CA 1
ATOM 577 C C . GLU A 1 79 ? -4.263 4.877 -8.702 1.00 39.84 79 GLU A C 1
ATOM 579 O O . GLU A 1 79 ? -4.194 4.410 -9.837 1.00 39.84 79 GLU A O 1
ATOM 584 N N . SER A 1 80 ? -4.437 4.083 -7.642 1.00 47.00 80 SER A N 1
ATOM 585 C CA . SER A 1 80 ? -4.633 2.625 -7.715 1.00 47.00 80 SER A CA 1
ATOM 586 C C . SER A 1 80 ? -5.881 2.178 -6.960 1.00 47.00 80 SER A C 1
ATOM 588 O O . SER A 1 80 ? -5.874 1.177 -6.243 1.00 47.00 80 SER A O 1
ATOM 590 N N . SER A 1 81 ? -6.988 2.895 -7.158 1.00 46.19 81 SER A N 1
ATOM 591 C CA . SER A 1 81 ? -8.312 2.343 -6.877 1.00 46.19 81 SER A CA 1
ATOM 592 C C . SER A 1 81 ? -8.628 1.269 -7.925 1.00 46.19 81 SER A C 1
ATOM 594 O O . SER A 1 81 ? -9.334 1.500 -8.905 1.00 46.19 81 SER A O 1
ATOM 596 N N . LEU A 1 82 ? -8.071 0.069 -7.740 1.00 48.22 82 LEU A N 1
ATOM 597 C CA . LEU A 1 82 ? -8.713 -1.141 -8.235 1.00 48.22 82 LEU A CA 1
ATOM 598 C C . LEU A 1 82 ? -9.953 -1.314 -7.363 1.00 48.22 82 LEU A C 1
ATOM 600 O O . LEU A 1 82 ? -9.872 -1.864 -6.266 1.00 48.22 82 LEU A O 1
ATOM 604 N N . ALA A 1 83 ? -11.076 -0.755 -7.817 1.00 44.81 83 ALA A N 1
ATOM 605 C CA . ALA A 1 83 ? -12.384 -1.031 -7.246 1.00 44.81 83 ALA A CA 1
ATOM 606 C C . ALA A 1 83 ? -12.479 -2.534 -6.962 1.00 44.81 83 ALA A C 1
ATOM 608 O O . ALA A 1 83 ? -12.207 -3.337 -7.857 1.00 44.81 83 ALA A O 1
ATOM 609 N N . SER A 1 84 ? -12.782 -2.884 -5.708 1.00 44.81 84 SER A N 1
ATOM 610 C CA . SER A 1 84 ? -12.877 -4.257 -5.222 1.00 44.81 84 SER A CA 1
ATOM 611 C C . SER A 1 84 ? -13.632 -5.127 -6.223 1.00 44.81 84 SER A C 1
ATOM 613 O O . SER A 1 84 ? -14.856 -5.063 -6.315 1.00 44.81 84 SER A O 1
ATOM 615 N N . ALA A 1 85 ? -12.898 -5.936 -6.983 1.00 44.25 85 ALA A N 1
ATOM 616 C CA . ALA A 1 85 ? -13.478 -7.099 -7.617 1.00 44.25 85 ALA A CA 1
ATOM 617 C C . ALA A 1 85 ? -13.772 -8.089 -6.486 1.00 44.25 85 ALA A C 1
ATOM 619 O O . ALA A 1 85 ? -12.884 -8.408 -5.696 1.00 44.25 85 ALA A O 1
ATOM 620 N N . ASP A 1 86 ? -15.026 -8.524 -6.397 1.00 46.47 86 ASP A N 1
ATOM 621 C CA . ASP A 1 86 ? -15.560 -9.356 -5.308 1.00 46.47 86 ASP A CA 1
ATOM 622 C C . ASP A 1 86 ? -14.847 -10.720 -5.184 1.00 46.47 86 ASP A C 1
ATOM 624 O O . ASP A 1 86 ? -14.937 -11.395 -4.164 1.00 46.47 86 ASP A O 1
ATOM 628 N N . LEU A 1 87 ? -14.072 -11.113 -6.198 1.00 40.78 87 LEU A N 1
ATOM 629 C CA . LEU A 1 87 ? -13.147 -12.235 -6.151 1.00 40.78 87 LEU A CA 1
ATOM 630 C C . LEU A 1 87 ? -11.914 -11.933 -7.011 1.00 40.78 87 LEU A C 1
ATOM 632 O O . LEU A 1 87 ? -12.021 -11.721 -8.218 1.00 40.78 87 LEU A O 1
ATOM 636 N N . ILE A 1 88 ? -10.726 -12.002 -6.408 1.00 47.97 88 ILE A N 1
ATOM 637 C CA . ILE A 1 88 ? -9.532 -12.445 -7.132 1.00 47.97 88 ILE A CA 1
ATOM 638 C C . ILE A 1 88 ? -9.459 -13.935 -6.839 1.00 47.97 88 ILE A C 1
ATOM 640 O O . ILE A 1 88 ? -8.880 -14.343 -5.838 1.00 47.97 88 ILE A O 1
ATOM 644 N N . GLU A 1 89 ? -10.138 -14.733 -7.652 1.00 41.47 89 GLU A N 1
ATOM 645 C CA . GLU A 1 89 ? -10.012 -16.185 -7.622 1.00 41.47 89 GLU A CA 1
ATOM 646 C C . GLU A 1 89 ? -8.747 -16.508 -8.427 1.00 41.47 89 GLU A C 1
ATOM 648 O O . GLU A 1 89 ? -8.746 -16.322 -9.649 1.00 41.47 89 GLU A O 1
ATOM 653 N N . PRO A 1 90 ? -7.625 -16.899 -7.789 1.00 49.16 90 PRO A N 1
ATOM 654 C CA . PRO A 1 90 ? -6.497 -17.424 -8.536 1.00 49.16 90 PRO A CA 1
ATOM 655 C C . PRO A 1 90 ? -7.017 -18.715 -9.153 1.00 49.16 90 PRO A C 1
ATOM 657 O O . PRO A 1 90 ? -7.309 -19.673 -8.442 1.00 49.16 90 PRO A O 1
ATOM 660 N N . ARG A 1 91 ? -7.196 -18.727 -10.472 1.00 47.50 91 ARG A N 1
ATOM 661 C CA . ARG A 1 91 ? -7.757 -19.873 -11.198 1.00 47.50 91 ARG A CA 1
ATOM 662 C C . ARG A 1 91 ? -6.814 -21.077 -11.250 1.00 47.50 91 ARG A C 1
ATOM 664 O O . ARG A 1 91 ? -7.125 -22.051 -11.927 1.00 47.50 91 ARG A O 1
ATOM 671 N N . ASP A 1 92 ? -5.701 -20.999 -10.528 1.00 45.41 92 ASP A N 1
ATOM 672 C CA . ASP A 1 92 ? -4.601 -21.937 -10.581 1.00 45.41 92 ASP A CA 1
ATOM 673 C C . ASP A 1 92 ? -4.285 -22.406 -9.157 1.00 45.41 92 ASP A C 1
ATOM 675 O O . ASP A 1 92 ? -3.727 -21.683 -8.325 1.00 45.41 92 ASP A O 1
ATOM 679 N N . GLU A 1 93 ? -4.630 -23.661 -8.884 1.00 47.44 93 GLU A N 1
ATOM 680 C CA . GLU A 1 93 ? -4.344 -24.400 -7.648 1.00 47.44 93 GLU A CA 1
ATOM 681 C C . GLU A 1 93 ? -2.839 -24.732 -7.484 1.00 47.44 93 GLU A C 1
ATOM 683 O O . GLU A 1 93 ? -2.458 -25.602 -6.704 1.00 47.44 93 GLU A O 1
ATOM 688 N N . GLU A 1 94 ? -1.957 -24.014 -8.187 1.00 47.03 94 GLU A N 1
ATOM 689 C CA . GLU A 1 94 ? -0.515 -24.275 -8.280 1.00 47.03 94 GLU A CA 1
ATOM 690 C C . GLU A 1 94 ? 0.354 -23.196 -7.607 1.00 47.03 94 GLU A C 1
ATOM 692 O O . GLU A 1 94 ? 1.577 -23.214 -7.707 1.00 47.03 94 GLU A O 1
ATOM 697 N N . LEU A 1 95 ? -0.226 -22.291 -6.809 1.00 44.41 95 LEU A N 1
ATOM 698 C CA . LEU A 1 95 ? 0.541 -21.365 -5.949 1.00 44.41 95 LEU A CA 1
ATOM 699 C C . LEU A 1 95 ? 1.009 -22.001 -4.627 1.00 44.41 95 LEU A C 1
ATOM 701 O O . LEU A 1 95 ? 1.247 -21.331 -3.619 1.00 44.41 95 LEU A O 1
ATOM 705 N N . ARG A 1 96 ? 1.191 -23.320 -4.640 1.00 39.34 96 ARG A N 1
ATOM 706 C CA . ARG A 1 96 ? 1.993 -24.058 -3.672 1.00 39.34 96 ARG A CA 1
ATOM 707 C C . ARG A 1 96 ? 2.979 -24.906 -4.457 1.00 39.34 96 ARG A C 1
ATOM 709 O O . ARG A 1 96 ? 2.597 -25.951 -4.958 1.00 39.34 96 ARG A O 1
ATOM 716 N N . VAL A 1 97 ? 4.240 -24.482 -4.501 1.00 41.00 97 VAL A N 1
ATOM 717 C CA . VAL A 1 97 ? 5.397 -25.286 -4.071 1.00 41.00 97 VAL A CA 1
ATOM 718 C C . VAL A 1 97 ? 6.699 -24.542 -4.389 1.00 41.00 97 VAL A C 1
ATOM 720 O O . VAL A 1 97 ? 6.967 -24.157 -5.518 1.00 41.00 97 VAL A O 1
ATOM 723 N N . SER A 1 98 ? 7.497 -24.415 -3.326 1.00 36.75 98 SER A N 1
ATOM 724 C CA . SER A 1 98 ? 8.943 -24.201 -3.259 1.00 36.75 98 SER A CA 1
ATOM 725 C C . SER A 1 98 ? 9.536 -22.973 -3.944 1.00 36.75 98 SER A C 1
ATOM 727 O O . SER A 1 98 ? 9.593 -22.864 -5.163 1.00 36.75 98 SER A O 1
ATOM 729 N N . ALA A 1 99 ? 10.171 -22.134 -3.119 1.00 47.03 99 ALA A N 1
ATOM 730 C CA . ALA A 1 99 ? 11.377 -21.413 -3.502 1.00 47.03 99 ALA A CA 1
ATOM 731 C C . ALA A 1 99 ? 12.409 -22.431 -4.020 1.00 47.03 99 ALA A C 1
ATOM 733 O O . ALA A 1 99 ? 13.249 -22.942 -3.280 1.00 47.03 99 ALA A O 1
ATOM 734 N N . SER A 1 100 ? 12.272 -22.806 -5.287 1.00 38.66 100 SER A N 1
ATOM 735 C CA . SER A 1 100 ? 13.198 -23.684 -5.961 1.00 38.66 100 SER A CA 1
ATOM 736 C C . SER A 1 100 ? 14.445 -22.854 -6.215 1.00 38.66 100 SER A C 1
ATOM 738 O O . SER A 1 100 ? 14.434 -21.905 -6.993 1.00 38.66 100 SER A O 1
ATOM 740 N N . THR A 1 101 ? 15.525 -23.205 -5.525 1.00 48.19 101 THR A N 1
ATOM 741 C CA . THR A 1 101 ? 16.892 -22.706 -5.736 1.00 48.19 101 THR A CA 1
ATOM 742 C C . THR A 1 101 ? 17.471 -23.172 -7.081 1.00 48.19 101 THR A C 1
ATOM 744 O O . THR A 1 101 ? 18.659 -23.461 -7.204 1.00 48.19 101 THR A O 1
ATOM 747 N N . THR A 1 102 ? 16.636 -23.285 -8.104 1.00 44.84 102 THR A N 1
ATOM 748 C CA . THR A 1 102 ? 17.068 -23.472 -9.476 1.00 44.84 102 THR A CA 1
ATOM 749 C C . THR A 1 102 ? 17.013 -22.099 -10.094 1.00 44.84 102 THR A C 1
ATOM 751 O O . THR A 1 102 ? 15.942 -21.564 -10.364 1.00 44.84 102 THR A O 1
ATOM 754 N N . GLN A 1 103 ? 18.198 -21.517 -10.235 1.00 48.12 103 GLN A N 1
ATOM 755 C CA . GLN A 1 103 ? 18.451 -20.339 -11.037 1.00 48.12 103 GLN A CA 1
ATOM 756 C C . GLN A 1 103 ? 17.822 -20.603 -12.404 1.00 48.12 103 GLN A C 1
ATOM 758 O O . GLN A 1 103 ? 18.351 -21.386 -13.194 1.00 48.12 103 GLN A O 1
ATOM 763 N N . ILE A 1 104 ? 16.626 -20.054 -12.625 1.00 48.34 104 ILE A N 1
ATOM 764 C CA . ILE A 1 104 ? 16.033 -20.088 -13.947 1.00 48.34 104 ILE A CA 1
ATOM 765 C C . ILE A 1 104 ? 17.032 -19.321 -14.801 1.00 48.34 104 ILE A C 1
ATOM 767 O O . ILE A 1 104 ? 17.363 -18.173 -14.493 1.00 48.34 104 ILE A O 1
ATOM 771 N N . ASP A 1 105 ? 17.573 -19.987 -15.815 1.00 56.75 105 ASP A N 1
ATOM 772 C CA . ASP A 1 105 ? 18.351 -19.370 -16.886 1.00 56.75 105 ASP A CA 1
ATOM 773 C C . ASP A 1 105 ? 17.354 -18.537 -17.722 1.00 56.75 105 ASP A C 1
ATOM 775 O O . ASP A 1 105 ? 17.002 -18.858 -18.854 1.00 56.75 105 ASP A O 1
ATOM 779 N N . THR A 1 106 ? 16.756 -17.541 -17.065 1.00 53.44 106 THR A N 1
ATOM 780 C CA . THR A 1 106 ? 15.714 -16.664 -17.577 1.00 53.44 106 THR A CA 1
ATOM 781 C C . THR A 1 106 ? 16.392 -15.422 -18.107 1.00 53.44 106 THR A C 1
ATOM 783 O O . THR A 1 106 ? 17.082 -14.698 -17.392 1.00 53.44 106 THR A O 1
ATOM 786 N N . ASP A 1 107 ? 16.120 -15.213 -19.389 1.00 54.81 107 ASP A N 1
ATOM 787 C CA . ASP A 1 107 ? 16.309 -14.000 -20.157 1.00 54.81 107 ASP A CA 1
ATOM 788 C C . ASP A 1 107 ? 17.763 -13.613 -20.403 1.00 54.81 107 ASP A C 1
ATOM 790 O O . ASP A 1 107 ? 18.316 -12.692 -19.807 1.00 54.81 107 ASP A O 1
ATOM 794 N N . ARG A 1 108 ? 18.355 -14.226 -21.440 1.00 64.94 108 ARG A N 1
ATOM 795 C CA . ARG A 1 108 ? 19.341 -13.487 -22.235 1.00 64.94 108 ARG A CA 1
ATOM 796 C C . ARG A 1 108 ? 18.610 -12.271 -22.802 1.00 64.94 108 ARG A C 1
ATOM 798 O O . ARG A 1 108 ? 17.733 -12.457 -23.649 1.00 64.94 108 ARG A O 1
ATOM 805 N N . PRO A 1 109 ? 18.923 -11.043 -22.357 1.00 71.75 109 PRO A N 1
ATOM 806 C CA . PRO A 1 109 ? 18.202 -9.883 -22.836 1.00 71.75 109 PRO A CA 1
ATOM 807 C C . PRO A 1 109 ? 18.497 -9.768 -24.334 1.00 71.75 109 PRO A C 1
ATOM 809 O O . PRO A 1 109 ? 19.641 -9.574 -24.725 1.00 71.75 109 PRO A O 1
ATOM 812 N N . LEU A 1 110 ? 17.483 -9.923 -25.188 1.00 80.25 110 LEU A N 1
ATOM 813 C CA . LEU A 1 110 ? 17.604 -9.720 -26.644 1.00 80.25 110 LEU A CA 1
ATOM 814 C C . LEU A 1 110 ? 17.796 -8.235 -26.999 1.00 80.25 110 LEU A C 1
ATOM 816 O O . LEU A 1 110 ? 18.156 -7.872 -28.119 1.00 80.25 110 LEU A O 1
ATOM 820 N N . TRP A 1 111 ? 17.567 -7.371 -26.014 1.00 85.50 111 TRP A N 1
ATOM 821 C CA . TRP A 1 111 ? 17.596 -5.924 -26.124 1.00 85.50 111 TRP A CA 1
ATOM 822 C C . TRP A 1 111 ? 18.942 -5.337 -26.580 1.00 85.50 111 TRP A C 1
ATOM 824 O O . TRP A 1 111 ? 18.932 -4.515 -27.495 1.00 85.50 111 TRP A O 1
ATOM 834 N N . PRO A 1 112 ? 20.111 -5.760 -26.055 1.00 90.62 112 PRO A N 1
ATOM 835 C CA . PRO A 1 112 ? 21.399 -5.255 -26.517 1.00 90.62 112 PRO A CA 1
ATOM 836 C C . PRO A 1 112 ? 21.674 -5.637 -27.974 1.00 90.62 112 PRO A C 1
ATOM 838 O O . PRO A 1 112 ? 22.242 -4.840 -28.715 1.00 90.62 112 PRO A O 1
ATOM 841 N N . THR A 1 113 ? 21.241 -6.826 -28.412 1.00 91.06 113 THR A N 1
ATOM 842 C CA . THR A 1 113 ? 21.383 -7.264 -29.808 1.00 91.06 113 THR A CA 1
ATOM 843 C C . THR A 1 113 ? 20.531 -6.407 -30.739 1.00 91.06 113 THR A C 1
ATOM 845 O O . THR A 1 113 ? 21.028 -5.930 -31.757 1.00 91.06 113 THR A O 1
ATOM 848 N N . LEU A 1 114 ? 19.272 -6.150 -30.373 1.00 93.62 114 LEU A N 1
ATOM 849 C CA . LEU A 1 114 ? 18.386 -5.286 -31.153 1.00 93.62 114 LEU A CA 1
ATOM 850 C C . LEU A 1 114 ? 18.903 -3.839 -31.209 1.00 93.62 114 LEU A C 1
ATOM 852 O O . LEU A 1 114 ? 18.918 -3.232 -32.279 1.00 93.62 114 LEU A O 1
ATOM 856 N N . ALA A 1 115 ? 19.385 -3.310 -30.081 1.00 95.12 115 ALA A N 1
ATOM 857 C CA . ALA A 1 115 ? 19.977 -1.978 -30.002 1.00 95.12 115 ALA A CA 1
ATOM 858 C C . ALA A 1 115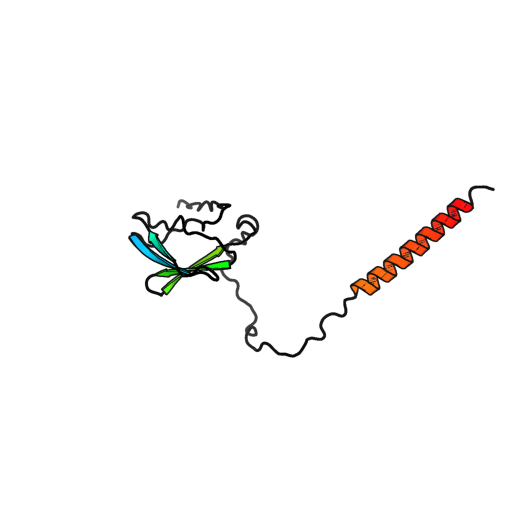 ? 21.212 -1.842 -30.909 1.00 95.12 115 ALA A C 1
ATOM 860 O O . ALA A 1 115 ? 21.354 -0.837 -31.604 1.00 95.12 115 ALA A O 1
ATOM 861 N N . TRP A 1 116 ? 22.069 -2.867 -30.968 1.00 96.88 116 TRP A N 1
ATOM 862 C CA . TRP A 1 116 ? 23.222 -2.895 -31.872 1.00 96.88 116 TRP A CA 1
ATOM 863 C C . TRP A 1 116 ? 22.827 -2.883 -33.348 1.00 96.88 116 TRP A C 1
ATOM 865 O O . TRP A 1 116 ? 23.424 -2.149 -34.134 1.00 96.88 116 TRP A O 1
ATOM 875 N N . ILE A 1 117 ? 21.810 -3.659 -33.731 1.00 97.31 117 ILE A N 1
ATOM 876 C CA . ILE A 1 117 ? 21.308 -3.676 -35.111 1.00 97.31 117 ILE A CA 1
ATOM 877 C C . ILE A 1 117 ? 20.765 -2.293 -35.487 1.00 97.31 117 ILE A C 1
ATOM 879 O O . ILE A 1 117 ? 21.152 -1.744 -36.518 1.00 97.31 117 ILE A O 1
ATOM 883 N N . ALA A 1 118 ? 19.927 -1.701 -34.632 1.00 96.44 118 ALA A N 1
ATOM 884 C CA . ALA A 1 118 ? 19.379 -0.365 -34.852 1.00 96.44 118 ALA A CA 1
ATOM 885 C C . ALA A 1 118 ? 20.483 0.702 -34.965 1.00 96.44 118 ALA A C 1
ATOM 887 O O . ALA A 1 118 ? 20.429 1.565 -35.841 1.00 96.44 118 ALA A O 1
ATOM 888 N N . PHE A 1 119 ? 21.522 0.612 -34.129 1.00 97.00 119 PHE A N 1
ATOM 889 C CA . PHE A 1 119 ? 22.671 1.512 -34.180 1.00 97.00 119 PHE A CA 1
ATOM 890 C C . PHE A 1 119 ? 23.437 1.413 -35.509 1.00 97.00 119 PHE A C 1
ATOM 892 O O . PHE A 1 119 ? 23.769 2.437 -36.106 1.00 97.00 119 PHE A O 1
ATOM 899 N N . ILE A 1 120 ? 23.673 0.200 -36.019 1.00 97.56 120 ILE A N 1
ATOM 900 C CA . ILE A 1 120 ? 24.340 -0.004 -37.315 1.00 97.56 120 ILE A CA 1
ATOM 901 C C . ILE A 1 120 ? 23.496 0.563 -38.460 1.00 97.56 120 ILE A C 1
ATOM 903 O O . ILE A 1 120 ? 24.041 1.246 -39.326 1.00 97.56 120 ILE A O 1
ATOM 907 N N . VAL A 1 121 ? 22.181 0.322 -38.459 1.00 97.19 121 VAL A N 1
ATOM 908 C CA . VAL A 1 121 ? 21.270 0.882 -39.472 1.00 97.19 121 VAL A CA 1
ATOM 909 C C . VAL A 1 121 ? 21.367 2.405 -39.489 1.00 97.19 121 VAL A C 1
ATOM 911 O O . VAL A 1 121 ? 21.563 2.986 -40.555 1.00 97.19 121 VAL A O 1
ATOM 914 N N . LEU A 1 122 ? 21.345 3.044 -38.317 1.00 96.31 122 LEU A N 1
ATOM 915 C CA . LEU A 1 122 ? 21.473 4.494 -38.201 1.00 96.31 122 LEU A CA 1
ATOM 916 C C . LEU A 1 122 ? 22.813 5.009 -38.754 1.00 96.31 122 LEU A C 1
ATOM 918 O O . LEU A 1 122 ? 22.837 6.015 -39.458 1.00 96.31 122 LEU A O 1
ATOM 922 N N . LEU A 1 123 ? 23.928 4.319 -38.488 1.00 96.50 123 LEU A N 1
ATOM 923 C CA . LEU A 1 123 ? 25.237 4.686 -39.045 1.00 96.50 123 LEU A CA 1
ATOM 924 C C . LEU A 1 123 ? 25.283 4.550 -40.572 1.00 96.50 123 LEU A C 1
ATOM 926 O O . LEU A 1 123 ? 25.863 5.404 -41.244 1.00 96.50 123 LEU A O 1
ATOM 930 N N . VAL A 1 124 ? 24.675 3.497 -41.124 1.00 95.94 124 VAL A N 1
ATOM 931 C CA . VAL A 1 124 ? 24.599 3.275 -42.575 1.00 95.94 124 VAL A CA 1
ATOM 932 C C . VAL A 1 124 ? 23.741 4.347 -43.240 1.00 95.94 124 VAL A C 1
ATOM 934 O O . VAL A 1 124 ? 24.169 4.941 -44.233 1.00 95.94 124 VAL A O 1
ATOM 937 N N . GLU A 1 125 ? 22.563 4.631 -42.684 1.00 93.44 125 GLU A N 1
ATOM 938 C CA . GLU A 1 125 ? 21.695 5.705 -43.166 1.00 93.44 125 GLU A CA 1
ATOM 939 C C . GLU A 1 125 ? 22.406 7.056 -43.101 1.00 93.44 125 GLU A C 1
ATOM 941 O O . GLU A 1 125 ? 22.448 7.793 -44.088 1.00 93.44 125 GLU A O 1
ATOM 946 N N . TRP A 1 126 ? 23.038 7.358 -41.969 1.00 93.19 126 TRP A N 1
ATOM 947 C CA . TRP A 1 126 ? 23.787 8.592 -41.784 1.00 93.19 126 TRP A CA 1
ATOM 948 C C . TRP A 1 126 ? 24.913 8.736 -42.811 1.00 93.19 126 TRP A C 1
ATOM 950 O O . TRP A 1 126 ? 25.020 9.768 -43.475 1.00 93.19 126 TRP A O 1
ATOM 960 N N . TRP A 1 127 ? 25.715 7.690 -43.017 1.00 92.19 127 TRP A N 1
ATOM 961 C CA . TRP A 1 127 ? 26.775 7.689 -44.023 1.00 92.19 127 TRP A CA 1
ATOM 962 C C . TRP A 1 127 ? 26.236 7.898 -45.442 1.00 92.19 127 TRP A C 1
ATOM 964 O O . TRP A 1 127 ? 26.831 8.634 -46.233 1.00 92.19 127 TRP A O 1
ATOM 974 N N . TYR A 1 128 ? 25.097 7.288 -45.776 1.00 90.12 128 TYR A N 1
ATOM 975 C CA . TYR A 1 128 ? 24.453 7.457 -47.076 1.00 90.12 128 TYR A CA 1
ATOM 976 C C . TYR A 1 128 ? 24.016 8.906 -47.312 1.00 90.12 128 TYR A C 1
ATOM 978 O O . TYR A 1 128 ? 24.276 9.460 -48.384 1.00 90.12 128 TYR A O 1
ATOM 986 N N . PHE A 1 129 ? 23.415 9.551 -46.310 1.00 86.12 129 PHE A N 1
ATOM 987 C CA . PHE A 1 129 ? 23.056 10.965 -46.395 1.00 86.12 129 PHE A CA 1
ATOM 988 C C . PHE A 1 129 ? 24.285 11.869 -46.497 1.00 86.12 129 PHE A C 1
ATOM 990 O O . PHE A 1 129 ? 24.308 12.746 -47.357 1.00 86.12 129 PHE A O 1
ATOM 997 N N . GLN A 1 130 ? 25.339 11.602 -45.725 1.00 81.88 130 GLN A N 1
ATOM 998 C CA . GLN A 1 130 ? 26.596 12.352 -45.822 1.00 81.88 130 GLN A CA 1
ATOM 999 C C . GLN A 1 130 ? 27.277 12.187 -47.191 1.00 81.88 130 GLN A C 1
ATOM 1001 O O . GLN A 1 130 ? 27.837 13.131 -47.738 1.00 81.88 130 GLN A O 1
ATOM 1006 N N . LYS A 1 131 ? 27.201 11.009 -47.821 1.00 74.19 131 LYS A N 1
ATOM 1007 C CA . LYS A 1 131 ? 27.708 10.838 -49.193 1.00 74.19 131 LYS A CA 1
ATOM 1008 C C . LYS A 1 131 ? 26.869 11.559 -50.243 1.00 74.19 131 LYS A C 1
ATOM 1010 O O . LYS A 1 131 ? 27.407 11.960 -51.276 1.00 74.19 131 LYS A O 1
ATOM 1015 N N . LYS A 1 132 ? 25.564 11.705 -50.016 1.00 65.25 132 LYS A N 1
ATOM 1016 C CA . LYS A 1 132 ? 24.671 12.436 -50.922 1.00 65.25 132 LYS A CA 1
ATOM 1017 C C . LYS A 1 132 ? 24.868 13.942 -50.845 1.00 65.25 132 LYS A C 1
ATOM 1019 O O . LYS A 1 132 ? 24.850 14.584 -51.890 1.00 65.25 132 LYS A O 1
ATOM 1024 N N . THR A 1 133 ? 25.108 14.492 -49.657 1.00 60.97 133 THR A N 1
ATOM 1025 C CA . THR A 1 133 ? 25.402 15.924 -49.495 1.00 60.97 133 THR A CA 1
ATOM 1026 C C . THR A 1 133 ? 26.710 16.315 -50.190 1.00 60.97 133 THR A C 1
ATOM 1028 O O . THR A 1 133 ? 26.773 17.381 -50.790 1.00 60.97 133 THR A O 1
ATOM 1031 N N . VAL A 1 134 ? 27.709 15.423 -50.241 1.00 59.38 134 VAL A N 1
ATOM 1032 C CA . VAL A 1 134 ? 28.976 15.649 -50.972 1.00 59.38 134 VAL A CA 1
ATOM 1033 C C . VAL A 1 134 ? 28.815 15.6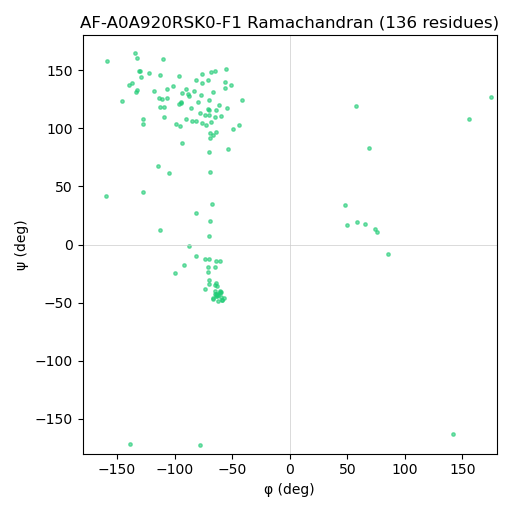23 -52.508 1.00 59.38 134 VAL A C 1
ATOM 1035 O O . VAL A 1 134 ? 29.654 16.172 -53.215 1.00 59.38 134 VAL A O 1
ATOM 1038 N N . ARG A 1 135 ? 27.741 15.035 -53.067 1.00 58.53 135 ARG A N 1
ATOM 1039 C CA . ARG A 1 135 ? 27.490 15.003 -54.530 1.00 58.53 135 ARG A CA 1
ATOM 1040 C C . ARG A 1 135 ? 26.732 16.219 -55.086 1.00 58.53 135 ARG A C 1
ATOM 1042 O O . ARG A 1 135 ? 26.536 16.279 -56.294 1.00 58.53 135 ARG A O 1
ATOM 1049 N N . VAL A 1 136 ? 26.331 17.183 -54.257 1.00 59.50 136 VAL A N 1
ATOM 1050 C CA . VAL A 1 136 ? 25.703 18.450 -54.690 1.00 59.50 136 VAL A CA 1
ATOM 1051 C C . VAL A 1 136 ? 26.722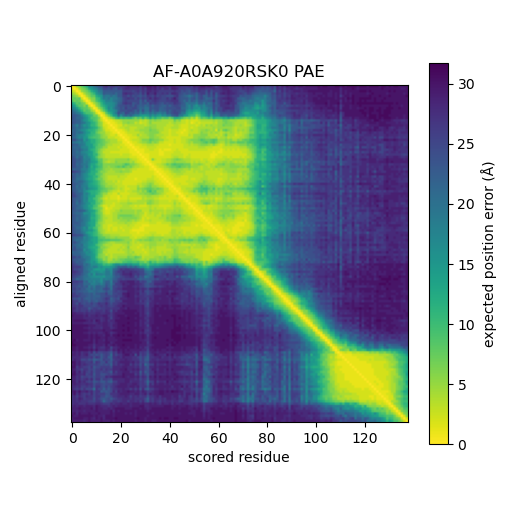 19.587 -54.557 1.00 59.50 136 VAL A C 1
ATOM 1053 O O . VAL A 1 136 ? 26.582 20.498 -53.752 1.00 59.50 136 VAL A O 1
ATOM 1056 N N . SER A 1 137 ? 27.828 19.489 -55.294 1.00 56.28 137 SER A N 1
ATOM 1057 C CA . SER A 1 137 ? 28.829 20.561 -55.473 1.00 56.28 137 SER A CA 1
ATOM 1058 C C . SER A 1 137 ? 29.674 20.309 -56.734 1.00 56.28 137 SER A C 1
ATOM 1060 O O . SER 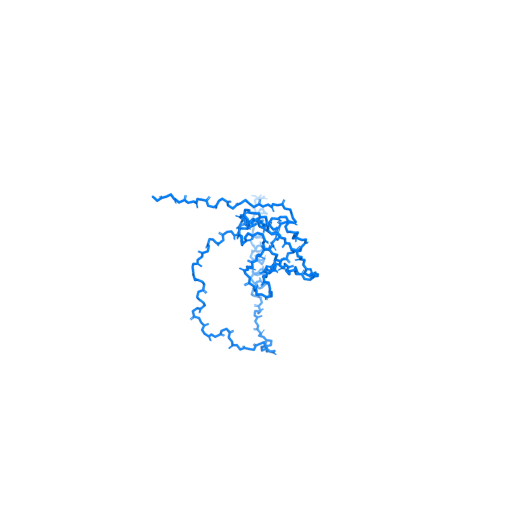A 1 137 ? 30.895 20.449 -56.709 1.00 56.28 137 SER A O 1
ATOM 1062 N N . GLY A 1 138 ? 29.029 19.874 -57.819 1.00 46.34 138 GLY A N 1
ATOM 1063 C CA . GLY A 1 138 ? 29.622 19.731 -59.150 1.00 46.34 138 GLY A CA 1
ATOM 1064 C C . GLY A 1 138 ? 28.686 20.309 -60.191 1.00 46.34 138 GLY A C 1
ATOM 1065 O O . GLY A 1 138 ? 27.479 19.994 -60.088 1.00 46.34 138 GLY A O 1
#

Sequence (138 aa):
MPQDSQKSEASQTRVLAPRLLDRNTTYTVATPGLPTQTFRTGPEGLLSGVPAPRVGIYRISEDGSEVARVGAGVLDAGESSLASADLIEPRDEELRVSASTTQIDTDRPLWPTLAWIAFIVLLVEWWYFQKKTVRVSG